Protein AF-A0A2W0BRI5-F1 (afdb_monomer_lite)

pLDDT: mean 77.69, std 13.06, range [38.28, 87.88]

Sequence (80 aa):
LLRDFFNLSPDIPPEEITEKKIGAWDSLAMVQLIADLQGTFSVEFDLDEIGSLRSYDEIHTALCRKGVALRGVNGFTIVK

Radius of gyration: 12.96 Å; chains: 1; bounding box: 34×31×26 Å

Secondary structure (DSSP, 8-state):
-HHHHTT--TTS-GGG-BTTT-TT--HHHHHHHHHHHHHHHT----HHHHHH--BHHHHHHHHHHTT-----S-------

Foldseek 3Di:
DLCVLLVHDPPDDQQCSFCVNRVVPDPVSLVVVQVCCCVVLVDDDDPVLSVQPGGSVSVCVVCVVVVNHPDPDDDDDDDD

Structure (mmCIF, N/CA/C/O backbone):
data_AF-A0A2W0BRI5-F1
#
_entry.id   AF-A0A2W0BRI5-F1
#
loop_
_atom_site.group_PDB
_atom_site.id
_atom_site.type_symbol
_atom_site.label_atom_id
_atom_site.label_alt_id
_atom_site.label_comp_id
_atom_site.label_asym_id
_atom_site.label_entity_id
_atom_site.label_seq_id
_atom_site.pdbx_PDB_ins_code
_atom_site.Cartn_x
_atom_site.Cartn_y
_atom_site.Cartn_z
_atom_site.occupancy
_atom_site.B_iso_or_equiv
_atom_site.auth_seq_id
_atom_site.auth_comp_id
_atom_site.auth_asym_id
_atom_site.auth_atom_id
_atom_site.pdbx_PDB_model_num
ATOM 1 N N . LEU A 1 1 ? -3.859 -5.504 -8.243 1.00 71.62 1 LEU A N 1
ATOM 2 C CA . LEU A 1 1 ? -3.971 -4.060 -7.968 1.00 71.62 1 LEU A CA 1
ATOM 3 C C . LEU A 1 1 ? -2.596 -3.412 -7.940 1.00 71.62 1 LEU A C 1
ATOM 5 O O . LEU A 1 1 ? -2.232 -2.872 -8.961 1.00 71.62 1 LEU A O 1
ATOM 9 N N . LEU A 1 2 ? -1.765 -3.590 -6.904 1.00 76.94 2 LEU A N 1
ATOM 10 C CA . LEU A 1 2 ? -0.416 -2.985 -6.847 1.00 76.94 2 LEU A CA 1
ATOM 11 C C . LEU A 1 2 ? 0.461 -3.237 -8.087 1.00 76.94 2 LEU A C 1
ATOM 13 O O . LEU A 1 2 ? 0.994 -2.300 -8.666 1.00 76.94 2 LEU A O 1
ATOM 17 N N . ARG A 1 3 ? 0.572 -4.491 -8.539 1.00 81.44 3 ARG A N 1
ATOM 18 C CA . ARG A 1 3 ? 1.340 -4.826 -9.754 1.00 81.44 3 ARG A CA 1
ATOM 19 C C . ARG A 1 3 ? 0.766 -4.203 -11.026 1.00 81.44 3 ARG A C 1
ATOM 21 O O . ARG A 1 3 ? 1.526 -3.839 -11.904 1.00 81.44 3 ARG A O 1
ATOM 28 N N . ASP A 1 4 ? -0.553 -4.094 -11.105 1.00 81.56 4 ASP A N 1
ATOM 29 C CA . ASP A 1 4 ? -1.249 -3.519 -12.259 1.00 81.56 4 ASP A CA 1
ATOM 30 C C . ASP A 1 4 ? -1.054 -1.995 -12.286 1.00 81.56 4 ASP A C 1
ATOM 32 O O . ASP A 1 4 ? -0.589 -1.436 -13.272 1.00 81.56 4 ASP A O 1
ATOM 36 N N . PHE A 1 5 ? -1.247 -1.357 -11.128 1.00 82.94 5 PHE A N 1
ATOM 37 C CA . PHE A 1 5 ? -1.044 0.068 -10.896 1.00 82.94 5 PHE A CA 1
ATOM 38 C C . PHE A 1 5 ? 0.384 0.525 -11.225 1.00 82.94 5 PHE A C 1
ATOM 40 O O . PHE A 1 5 ? 0.581 1.509 -11.932 1.00 82.94 5 PHE A O 1
ATOM 47 N N . PHE A 1 6 ? 1.389 -0.212 -10.747 1.00 82.06 6 PHE A N 1
ATOM 48 C CA . PHE A 1 6 ? 2.799 0.084 -11.011 1.00 82.06 6 PHE A CA 1
ATOM 49 C C . PHE A 1 6 ? 3.326 -0.543 -12.312 1.00 82.06 6 PHE A C 1
ATOM 51 O O . PHE A 1 6 ? 4.522 -0.453 -12.586 1.00 82.06 6 PHE A O 1
ATOM 58 N N . ASN A 1 7 ? 2.458 -1.187 -13.102 1.00 82.94 7 ASN A N 1
ATOM 59 C CA . ASN A 1 7 ? 2.805 -1.895 -14.336 1.00 82.94 7 ASN A CA 1
ATOM 60 C C . ASN A 1 7 ? 4.017 -2.846 -14.174 1.00 82.94 7 ASN A C 1
ATOM 62 O O . ASN A 1 7 ? 4.925 -2.903 -15.006 1.00 82.94 7 ASN A O 1
ATOM 66 N N . LEU A 1 8 ? 4.053 -3.559 -13.047 1.00 83.00 8 LEU A N 1
ATOM 67 C CA . LEU A 1 8 ? 5.123 -4.466 -12.648 1.00 83.00 8 LEU A CA 1
ATOM 68 C C . LEU A 1 8 ? 4.915 -5.858 -13.233 1.00 83.00 8 LEU A C 1
ATOM 70 O O . LEU A 1 8 ? 3.791 -6.351 -13.349 1.00 83.00 8 LEU A O 1
ATOM 74 N N . SER A 1 9 ? 6.026 -6.543 -13.503 1.00 82.00 9 SER A N 1
ATOM 75 C CA . SER A 1 9 ? 5.974 -7.946 -13.910 1.00 82.00 9 SER A CA 1
ATOM 76 C C . SER A 1 9 ? 5.348 -8.821 -12.811 1.00 82.00 9 SER A C 1
ATOM 78 O O . SER A 1 9 ? 5.645 -8.634 -11.627 1.00 82.00 9 SER A O 1
ATOM 80 N N . PRO A 1 10 ? 4.517 -9.818 -13.172 1.00 78.25 10 PRO A N 1
ATOM 81 C CA . PRO A 1 10 ? 3.880 -10.719 -12.209 1.00 78.25 10 PRO A CA 1
ATOM 82 C C . PRO A 1 10 ? 4.877 -11.626 -11.473 1.00 78.25 10 PRO A C 1
ATOM 84 O O . PRO A 1 10 ? 4.532 -12.179 -10.430 1.00 78.25 10 PRO A O 1
ATOM 87 N N . ASP A 1 11 ? 6.092 -11.745 -12.007 1.00 82.94 11 ASP A N 1
ATOM 88 C CA . ASP A 1 11 ? 7.214 -12.477 -11.419 1.00 82.94 11 ASP A CA 1
ATOM 89 C C . ASP A 1 11 ? 7.846 -11.734 -10.228 1.00 82.94 11 ASP A C 1
ATOM 91 O O . ASP A 1 11 ? 8.489 -12.347 -9.383 1.00 82.94 11 ASP A O 1
ATOM 95 N N . ILE A 1 12 ? 7.620 -10.416 -10.114 1.00 82.56 12 ILE A N 1
ATOM 96 C CA . ILE A 1 12 ? 8.207 -9.612 -9.039 1.00 82.56 12 ILE A CA 1
ATOM 97 C C . ILE A 1 12 ? 7.566 -10.012 -7.709 1.00 82.56 12 ILE A C 1
ATOM 99 O O . ILE A 1 12 ? 6.344 -9.853 -7.540 1.00 82.56 12 ILE A O 1
ATOM 103 N N . PRO A 1 13 ? 8.353 -10.521 -6.749 1.00 81.62 13 PRO A N 1
ATOM 104 C CA . PRO A 1 13 ? 7.818 -10.930 -5.467 1.00 81.62 13 PRO A CA 1
ATOM 105 C C . PRO A 1 13 ? 7.335 -9.696 -4.687 1.00 81.62 13 PRO A C 1
ATOM 107 O O . PRO A 1 13 ? 7.873 -8.601 -4.849 1.00 81.62 13 PRO A O 1
ATOM 110 N N . PRO A 1 14 ? 6.299 -9.842 -3.845 1.00 78.00 14 PRO A N 1
ATOM 111 C CA . PRO A 1 14 ? 5.726 -8.728 -3.092 1.00 78.00 14 PRO A CA 1
ATOM 112 C C . PRO A 1 14 ? 6.738 -8.019 -2.184 1.00 78.00 14 PRO A C 1
ATOM 114 O O . PRO A 1 14 ? 6.624 -6.819 -1.976 1.00 78.00 14 PRO A O 1
ATOM 117 N N . GLU A 1 15 ? 7.756 -8.726 -1.694 1.00 81.44 15 GLU A N 1
ATOM 118 C CA . GLU A 1 15 ? 8.847 -8.146 -0.897 1.00 81.44 15 GLU A CA 1
ATOM 119 C C . GLU A 1 15 ? 9.680 -7.103 -1.664 1.00 81.44 15 GLU A C 1
ATOM 121 O O . GLU A 1 15 ? 10.236 -6.187 -1.066 1.00 81.44 15 GLU A O 1
ATOM 126 N N . GLU A 1 16 ? 9.724 -7.202 -2.994 1.00 83.31 16 GLU A N 1
ATOM 127 C CA . GLU A 1 16 ? 10.434 -6.260 -3.863 1.00 83.31 16 GLU A CA 1
ATOM 128 C C . GLU A 1 16 ? 9.554 -5.056 -4.238 1.00 83.31 16 GLU A C 1
ATOM 130 O O . GLU A 1 16 ? 10.050 -4.062 -4.772 1.00 83.31 16 GLU A O 1
ATOM 135 N N . ILE A 1 17 ? 8.251 -5.114 -3.939 1.00 84.81 17 ILE A N 1
ATOM 136 C CA . ILE A 1 17 ? 7.282 -4.044 -4.193 1.00 84.81 17 ILE A CA 1
ATOM 137 C C . ILE A 1 17 ? 7.379 -3.022 -3.052 1.00 84.81 17 ILE A C 1
ATOM 139 O O . ILE A 1 17 ? 6.609 -3.043 -2.089 1.00 84.81 17 ILE A O 1
ATOM 143 N N . THR A 1 18 ? 8.373 -2.139 -3.153 1.00 84.19 18 THR A N 1
ATOM 144 C CA . THR A 1 18 ? 8.658 -1.083 -2.167 1.00 84.19 18 THR A CA 1
ATOM 145 C C . THR A 1 18 ? 8.980 0.242 -2.851 1.00 84.19 18 THR A C 1
ATOM 147 O O . THR A 1 18 ? 9.498 0.248 -3.970 1.00 84.19 18 THR A O 1
ATOM 150 N N . GLU A 1 19 ? 8.765 1.358 -2.148 1.00 84.50 19 GLU A N 1
ATOM 151 C CA . GLU A 1 19 ? 9.115 2.719 -2.594 1.00 84.50 19 GLU A CA 1
ATOM 152 C C . GLU A 1 19 ? 10.573 2.826 -3.076 1.00 84.50 19 GLU A C 1
ATOM 154 O O . GLU A 1 19 ? 10.879 3.508 -4.048 1.00 84.50 19 GLU A O 1
ATOM 159 N N . LYS A 1 20 ? 11.495 2.088 -2.444 1.00 82.44 20 LYS A N 1
ATOM 160 C CA . LYS A 1 20 ? 12.920 2.103 -2.813 1.00 82.44 20 LYS A CA 1
ATOM 161 C C . LYS A 1 20 ? 13.225 1.422 -4.145 1.00 82.44 20 LYS A C 1
ATOM 163 O O . LYS A 1 20 ? 14.227 1.751 -4.775 1.00 82.44 20 LYS A O 1
ATOM 168 N N . LYS A 1 21 ? 12.431 0.422 -4.525 1.00 82.69 21 LYS A N 1
ATOM 169 C CA . LYS A 1 21 ? 12.643 -0.384 -5.739 1.00 82.69 21 LYS A CA 1
ATOM 170 C C . LYS A 1 21 ? 11.783 0.103 -6.897 1.00 82.69 21 LYS A C 1
ATOM 172 O O . LYS A 1 21 ? 12.186 -0.008 -8.052 1.00 82.69 21 LYS A O 1
ATOM 177 N N . ILE A 1 22 ? 10.614 0.653 -6.590 1.00 83.38 22 ILE A N 1
ATOM 178 C CA . ILE A 1 22 ? 9.664 1.163 -7.568 1.00 83.38 22 ILE A CA 1
ATOM 179 C C . ILE A 1 22 ? 9.879 2.665 -7.681 1.00 83.38 22 ILE A C 1
ATOM 181 O O . ILE A 1 22 ? 9.333 3.440 -6.909 1.00 83.38 22 ILE A O 1
ATOM 185 N N . GLY A 1 23 ? 10.644 3.084 -8.689 1.00 81.12 23 GLY A N 1
ATOM 186 C CA . GLY A 1 23 ? 10.878 4.509 -8.940 1.00 81.12 23 GLY A CA 1
ATOM 187 C C . GLY A 1 23 ? 9.611 5.304 -9.273 1.00 81.12 23 GLY A C 1
ATOM 188 O O . GLY A 1 23 ? 9.626 6.515 -9.153 1.00 81.12 23 GLY A O 1
ATOM 189 N N . ALA A 1 24 ? 8.521 4.633 -9.663 1.00 82.56 24 ALA A N 1
ATOM 190 C CA . ALA A 1 24 ? 7.211 5.250 -9.880 1.00 82.56 24 ALA A CA 1
ATOM 191 C C . ALA A 1 24 ? 6.416 5.477 -8.578 1.00 82.56 24 ALA A C 1
ATOM 193 O O . ALA A 1 24 ? 5.285 5.956 -8.622 1.00 82.56 24 ALA A O 1
ATOM 194 N N . TRP A 1 25 ? 6.957 5.080 -7.423 1.00 83.38 25 TRP A N 1
ATOM 195 C CA . TRP A 1 25 ? 6.338 5.254 -6.111 1.00 83.38 25 TRP A CA 1
ATOM 196 C C . TRP A 1 25 ? 6.652 6.649 -5.557 1.00 83.38 25 TRP A C 1
ATOM 198 O O . TRP A 1 25 ? 7.346 6.814 -4.559 1.00 83.38 25 TRP A O 1
ATOM 208 N N . ASP A 1 26 ? 6.153 7.674 -6.239 1.00 81.38 26 ASP A N 1
ATOM 209 C CA . ASP A 1 26 ? 6.250 9.066 -5.804 1.00 81.38 26 ASP A CA 1
ATOM 210 C C . ASP A 1 26 ? 5.074 9.457 -4.898 1.00 81.38 26 ASP A C 1
ATOM 212 O O . ASP A 1 26 ? 4.054 8.767 -4.833 1.00 81.38 26 ASP A O 1
ATOM 216 N N . SER A 1 27 ? 5.149 10.635 -4.270 1.00 80.06 27 SER A N 1
ATOM 217 C CA . SER A 1 27 ? 4.065 11.186 -3.440 1.00 80.06 27 SER A CA 1
ATOM 218 C C . SER A 1 27 ? 2.701 11.196 -4.147 1.00 80.06 27 SER A C 1
ATOM 220 O O . SER A 1 27 ? 1.672 11.009 -3.504 1.00 80.06 27 SER A O 1
ATOM 222 N N . LEU A 1 28 ? 2.679 11.386 -5.473 1.00 84.38 28 LEU A N 1
ATOM 223 C CA . LEU A 1 28 ? 1.449 11.330 -6.267 1.00 84.38 28 LEU A CA 1
ATOM 224 C C . LEU A 1 28 ? 0.922 9.898 -6.415 1.00 84.38 28 LEU A C 1
ATOM 226 O O . LEU A 1 28 ? -0.265 9.656 -6.208 1.00 84.38 28 LEU A O 1
ATOM 230 N N . ALA A 1 29 ? 1.802 8.952 -6.750 1.00 85.25 29 ALA A N 1
ATOM 231 C CA . ALA A 1 29 ? 1.446 7.544 -6.880 1.00 85.25 29 ALA A CA 1
ATOM 232 C C . ALA A 1 29 ? 0.944 6.975 -5.551 1.00 85.25 29 ALA A C 1
ATOM 234 O O . ALA A 1 29 ? -0.001 6.197 -5.546 1.00 85.25 29 ALA A O 1
ATOM 235 N N . MET A 1 30 ? 1.512 7.431 -4.432 1.00 83.69 30 MET A N 1
ATOM 236 C CA . MET A 1 30 ? 1.062 7.087 -3.088 1.00 83.69 30 MET A CA 1
ATOM 237 C C . MET A 1 30 ? -0.398 7.507 -2.870 1.00 83.69 30 MET A C 1
ATOM 239 O O . MET A 1 30 ? -1.238 6.663 -2.571 1.00 83.69 30 MET A O 1
ATOM 243 N N . VAL A 1 31 ? -0.734 8.782 -3.104 1.00 85.38 31 VAL A N 1
ATOM 244 C CA . VAL A 1 31 ? -2.109 9.302 -2.955 1.00 85.38 31 VAL A CA 1
ATOM 245 C C . VAL A 1 31 ? -3.088 8.581 -3.883 1.00 85.38 31 VAL A C 1
ATOM 247 O O . VAL A 1 31 ? -4.189 8.225 -3.466 1.00 85.38 31 VAL A O 1
ATOM 250 N N . GLN A 1 32 ? -2.686 8.338 -5.130 1.00 87.38 32 GLN A N 1
ATOM 251 C CA . GLN A 1 32 ? -3.506 7.645 -6.120 1.00 87.38 32 GLN A CA 1
ATOM 252 C C . GLN A 1 32 ? -3.754 6.182 -5.720 1.00 87.38 32 GLN A C 1
ATOM 254 O O . GLN A 1 32 ? -4.890 5.718 -5.769 1.00 87.38 32 GLN A O 1
ATOM 259 N N . LEU A 1 33 ? -2.710 5.480 -5.270 1.00 86.12 33 LEU A N 1
ATOM 260 C CA . LEU A 1 33 ? -2.788 4.115 -4.762 1.00 86.12 33 LEU A CA 1
ATOM 261 C C . LEU A 1 33 ? -3.725 4.040 -3.556 1.00 86.12 33 LEU A C 1
ATOM 263 O O . LEU A 1 33 ? -4.565 3.152 -3.488 1.00 86.12 33 LEU A O 1
ATOM 267 N N . ILE A 1 34 ? -3.611 4.982 -2.621 1.00 85.94 34 ILE A N 1
ATOM 268 C CA . ILE A 1 34 ? -4.480 5.050 -1.445 1.00 85.94 34 ILE A CA 1
ATOM 269 C C . ILE A 1 34 ? -5.926 5.261 -1.869 1.00 85.94 34 ILE A C 1
ATOM 271 O O . ILE A 1 34 ? -6.790 4.514 -1.429 1.00 85.94 34 ILE A O 1
ATOM 275 N N . ALA A 1 35 ? -6.201 6.224 -2.750 1.00 87.12 35 ALA A N 1
ATOM 276 C CA . ALA A 1 35 ? -7.552 6.460 -3.248 1.00 87.12 35 ALA A CA 1
ATOM 277 C C . ALA A 1 35 ? -8.148 5.201 -3.905 1.00 87.12 35 ALA A C 1
ATOM 279 O O . ALA A 1 35 ? -9.307 4.869 -3.651 1.00 87.12 35 ALA A O 1
ATOM 280 N N . ASP A 1 36 ? -7.344 4.470 -4.679 1.00 87.88 36 ASP A N 1
ATOM 281 C CA . ASP A 1 36 ? -7.749 3.224 -5.332 1.00 87.88 36 ASP A CA 1
ATOM 282 C C . ASP A 1 36 ? -7.998 2.089 -4.323 1.00 87.88 36 ASP A C 1
ATOM 284 O O . ASP A 1 36 ? -9.002 1.384 -4.417 1.00 87.88 36 ASP A O 1
ATOM 288 N N . LEU A 1 37 ? -7.147 1.956 -3.299 1.00 85.62 37 LEU A N 1
ATOM 289 C CA . LEU A 1 37 ? -7.333 1.005 -2.201 1.00 85.62 37 LEU A CA 1
ATOM 290 C C . LEU A 1 37 ? -8.595 1.322 -1.389 1.00 85.62 37 LEU A C 1
ATOM 292 O O . LEU A 1 37 ? -9.388 0.422 -1.120 1.00 85.62 37 LEU A O 1
ATOM 296 N N . GLN A 1 38 ? -8.803 2.588 -1.025 1.00 87.44 38 GLN A N 1
ATOM 297 C CA . GLN A 1 38 ? -9.989 3.027 -0.292 1.00 87.44 38 GLN A CA 1
ATOM 298 C C . GLN A 1 38 ? -11.261 2.787 -1.104 1.00 87.44 38 GLN A C 1
ATOM 300 O O . GLN A 1 38 ? -12.227 2.252 -0.572 1.00 87.44 38 GLN A O 1
ATOM 305 N N . GLY A 1 39 ? -11.254 3.112 -2.400 1.00 86.25 39 GLY A N 1
ATOM 306 C CA . GLY A 1 39 ? -12.396 2.883 -3.286 1.00 86.25 39 GLY A CA 1
ATOM 307 C C . GLY A 1 39 ? -12.673 1.400 -3.544 1.00 86.25 39 GLY A C 1
ATOM 308 O O . GLY A 1 39 ? -13.824 0.973 -3.509 1.00 86.25 39 GLY A O 1
ATOM 309 N N . THR A 1 40 ? -11.627 0.599 -3.759 1.00 85.69 40 THR A N 1
ATOM 310 C CA . THR A 1 40 ? -11.752 -0.831 -4.084 1.00 85.69 40 THR A CA 1
ATOM 311 C C . THR A 1 40 ? -12.143 -1.667 -2.873 1.00 85.69 40 THR A C 1
ATOM 313 O O . THR A 1 40 ? -12.995 -2.549 -2.973 1.00 85.69 40 THR A O 1
ATOM 316 N N . PHE A 1 41 ? -11.513 -1.414 -1.726 1.00 83.31 41 PHE A N 1
ATOM 317 C CA . PHE A 1 41 ? -11.734 -2.191 -0.508 1.00 83.31 41 PHE A CA 1
ATOM 318 C C . PHE A 1 41 ? -12.737 -1.539 0.446 1.00 83.31 41 PHE A C 1
ATOM 320 O O . PHE A 1 41 ? -13.065 -2.134 1.470 1.00 83.31 41 PHE A O 1
ATOM 327 N N . SER A 1 42 ? -13.251 -0.353 0.102 1.00 84.31 42 SER A N 1
ATOM 328 C CA . SER A 1 42 ? -14.167 0.432 0.932 1.00 84.31 42 SER A CA 1
ATOM 329 C C . SER A 1 42 ? -13.614 0.664 2.347 1.00 84.31 42 SER A C 1
ATOM 331 O O . SER A 1 42 ? -14.348 0.563 3.330 1.00 84.31 42 SER A O 1
ATOM 333 N N . VAL A 1 43 ? -12.308 0.937 2.436 1.00 84.88 43 VAL A N 1
ATOM 334 C CA . VAL A 1 43 ? -11.578 1.236 3.680 1.00 84.88 43 VAL A CA 1
ATOM 335 C C . VAL A 1 43 ? -11.193 2.707 3.743 1.00 84.88 43 VAL A C 1
ATOM 337 O O . VAL A 1 43 ? -11.102 3.370 2.716 1.00 84.88 43 VAL A O 1
ATOM 340 N N . GLU A 1 44 ? -10.908 3.197 4.944 1.00 85.00 44 GLU A N 1
ATOM 341 C CA . GLU A 1 44 ? -10.360 4.535 5.176 1.00 85.00 44 GLU A CA 1
ATOM 342 C C . GLU A 1 44 ? -8.987 4.409 5.849 1.00 85.00 44 GLU A C 1
ATOM 344 O O . GLU A 1 44 ? -8.835 3.673 6.836 1.00 85.00 44 GLU A O 1
ATOM 349 N N . PHE A 1 45 ? -7.993 5.109 5.297 1.00 83.81 45 PHE A N 1
ATOM 350 C CA . PHE A 1 45 ? -6.648 5.214 5.855 1.00 83.81 45 PHE A CA 1
ATOM 351 C C . PHE A 1 45 ? -6.420 6.613 6.421 1.00 83.81 45 PHE A C 1
ATOM 353 O O . PHE A 1 45 ? -6.682 7.622 5.765 1.00 83.81 45 PHE A O 1
ATOM 360 N N . ASP A 1 46 ? -5.870 6.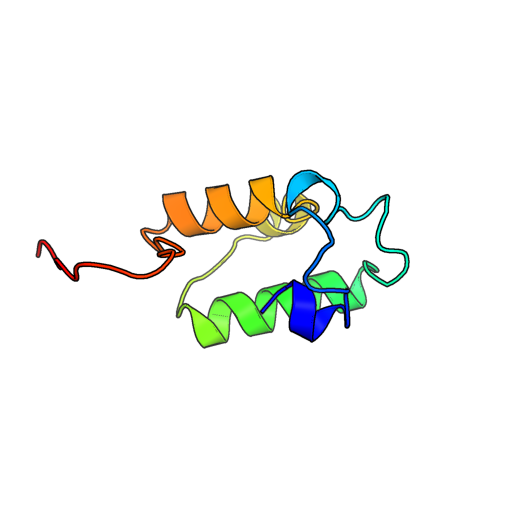667 7.627 1.00 84.94 46 ASP A N 1
ATOM 361 C CA . ASP A 1 46 ? -5.427 7.914 8.239 1.00 84.94 46 ASP A CA 1
ATOM 362 C C . ASP A 1 46 ? -4.108 8.395 7.622 1.00 84.94 46 ASP A C 1
ATOM 364 O O . ASP A 1 46 ? -3.318 7.601 7.111 1.00 84.94 46 ASP A O 1
ATOM 368 N N . LEU A 1 47 ? -3.815 9.696 7.724 1.00 79.62 47 LEU A N 1
ATOM 369 C CA . LEU A 1 47 ? -2.564 10.281 7.211 1.00 79.62 47 LEU A CA 1
ATOM 370 C C . LEU A 1 47 ? -1.301 9.600 7.773 1.00 79.62 47 LEU A C 1
ATOM 372 O O . LEU A 1 47 ? -0.284 9.524 7.084 1.00 79.62 47 LEU A O 1
ATOM 376 N N . ASP A 1 48 ? -1.375 9.092 9.004 1.00 81.38 48 ASP A N 1
ATOM 377 C CA . ASP A 1 48 ? -0.294 8.344 9.654 1.00 81.38 48 ASP A CA 1
ATOM 378 C C . ASP A 1 48 ? -0.096 6.951 9.028 1.00 81.38 48 ASP A C 1
ATOM 380 O O . ASP A 1 48 ? 1.028 6.562 8.697 1.00 81.38 48 ASP A O 1
ATOM 384 N N . GLU A 1 49 ? -1.198 6.237 8.755 1.00 81.62 49 GLU A N 1
ATOM 385 C CA . GLU A 1 49 ? -1.155 4.957 8.040 1.00 81.62 49 GLU A CA 1
ATOM 386 C C . GLU A 1 49 ? -0.634 5.164 6.621 1.00 81.62 49 GLU A C 1
ATOM 388 O O . GLU A 1 49 ? 0.284 4.467 6.203 1.00 81.62 49 GLU A O 1
ATOM 393 N N . ILE A 1 50 ? -1.146 6.181 5.922 1.00 82.50 50 ILE A N 1
ATOM 394 C CA . ILE A 1 50 ? -0.718 6.598 4.583 1.00 82.50 50 ILE A CA 1
ATOM 395 C C . ILE A 1 50 ? 0.792 6.810 4.523 1.00 82.50 50 ILE A C 1
ATOM 397 O O . ILE A 1 50 ? 1.439 6.299 3.613 1.00 82.50 50 ILE A O 1
ATOM 401 N N . GLY A 1 51 ? 1.372 7.499 5.508 1.00 79.50 51 GLY A N 1
ATOM 402 C CA . GLY A 1 51 ? 2.819 7.707 5.584 1.00 79.50 51 GLY A CA 1
ATOM 403 C C . GLY A 1 51 ? 3.631 6.411 5.700 1.00 79.50 51 GLY A C 1
ATOM 404 O O . GLY A 1 51 ? 4.794 6.390 5.282 1.00 79.50 51 GLY A O 1
ATOM 405 N N . SER A 1 52 ? 3.007 5.347 6.214 1.00 80.25 52 SER A N 1
ATOM 406 C CA . SER A 1 52 ? 3.569 4.001 6.364 1.00 80.25 52 SER A CA 1
ATOM 407 C C . SER A 1 52 ? 3.224 3.064 5.196 1.00 80.25 52 SER A C 1
ATOM 409 O O . SER A 1 52 ? 3.767 1.976 5.103 1.00 80.25 52 SER A O 1
ATOM 411 N N . LEU A 1 53 ? 2.367 3.446 4.241 1.00 83.00 53 LEU A N 1
ATOM 412 C CA . LEU A 1 53 ? 2.058 2.623 3.059 1.00 83.00 53 LEU A CA 1
ATOM 413 C C . LEU A 1 53 ? 3.169 2.736 1.996 1.00 83.00 53 LEU A C 1
ATOM 415 O O . LEU A 1 53 ? 2.924 3.185 0.877 1.00 83.00 53 LEU A O 1
ATOM 419 N N . ARG A 1 54 ? 4.407 2.356 2.338 1.00 82.19 54 ARG A N 1
ATOM 420 C CA . ARG A 1 54 ? 5.591 2.429 1.445 1.00 82.19 54 ARG A CA 1
ATOM 421 C C . ARG A 1 54 ? 6.065 1.079 0.929 1.00 82.19 54 ARG A C 1
ATOM 423 O O . ARG A 1 54 ? 6.962 1.005 0.087 1.00 82.19 54 ARG A O 1
ATOM 430 N N . SER A 1 55 ? 5.471 0.015 1.444 1.00 84.12 55 SER A N 1
ATOM 431 C CA . SER A 1 55 ? 5.823 -1.358 1.118 1.00 84.12 55 SER A CA 1
ATOM 432 C C . SER A 1 55 ? 4.552 -2.168 0.932 1.00 84.12 55 SER A C 1
ATOM 434 O O . SER A 1 55 ? 3.552 -1.931 1.614 1.00 84.12 55 SER A O 1
ATOM 436 N N . TYR A 1 56 ? 4.591 -3.167 0.051 1.00 84.19 56 TYR A N 1
ATOM 437 C CA . TYR A 1 56 ? 3.483 -4.112 -0.089 1.00 84.19 56 TYR A CA 1
ATOM 438 C C . TYR A 1 56 ? 3.102 -4.748 1.251 1.00 84.19 56 TYR A C 1
ATOM 440 O O . TYR A 1 56 ? 1.917 -4.880 1.540 1.00 84.19 56 TYR A O 1
ATOM 448 N N . ASP A 1 57 ? 4.089 -5.113 2.071 1.00 83.56 57 ASP A N 1
ATOM 449 C CA . ASP A 1 57 ? 3.850 -5.740 3.374 1.00 83.56 57 ASP A CA 1
ATOM 450 C C . ASP A 1 57 ? 3.094 -4.815 4.339 1.00 83.56 57 ASP A C 1
ATOM 452 O O . ASP A 1 57 ? 2.144 -5.238 5.000 1.00 83.56 57 ASP A O 1
ATOM 456 N N . GLU A 1 58 ? 3.435 -3.524 4.347 1.00 86.62 58 GLU A N 1
ATOM 457 C CA . GLU A 1 58 ? 2.752 -2.517 5.163 1.00 8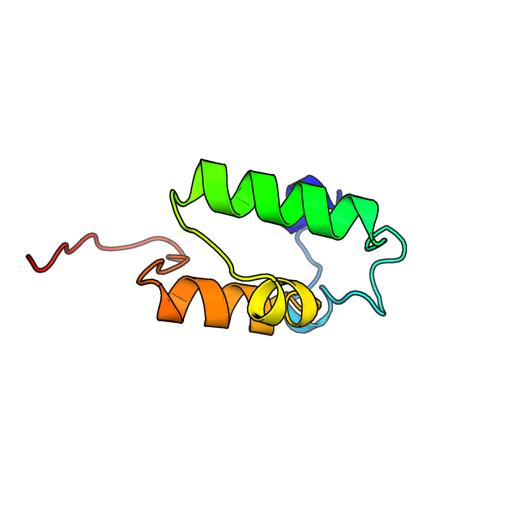6.62 58 GLU A CA 1
ATOM 458 C C . GLU A 1 58 ? 1.320 -2.292 4.681 1.00 86.62 58 GLU A C 1
ATOM 460 O O . GLU A 1 58 ? 0.395 -2.281 5.492 1.00 86.62 58 GLU A O 1
ATOM 465 N N . ILE A 1 59 ? 1.110 -2.209 3.363 1.00 84.31 59 ILE A N 1
ATOM 466 C CA . ILE A 1 59 ? -0.231 -2.101 2.771 1.00 84.31 59 ILE A CA 1
ATOM 467 C C . ILE A 1 59 ? -1.068 -3.331 3.093 1.00 84.31 59 ILE A C 1
ATOM 469 O O . ILE A 1 59 ? -2.217 -3.216 3.515 1.00 84.31 59 ILE A O 1
ATOM 473 N N . HIS A 1 60 ? -0.492 -4.515 2.918 1.00 84.06 60 HIS A N 1
ATOM 474 C CA . HIS A 1 60 ? -1.146 -5.775 3.223 1.00 84.06 60 HIS A CA 1
ATOM 475 C C . HIS A 1 60 ? -1.513 -5.857 4.710 1.00 84.06 60 HIS A C 1
ATOM 477 O O . HIS A 1 60 ? -2.633 -6.234 5.051 1.00 84.06 60 HIS A O 1
ATOM 483 N N . THR A 1 61 ? -0.607 -5.447 5.596 1.00 84.19 61 THR A N 1
ATOM 484 C CA . THR A 1 61 ? -0.839 -5.405 7.042 1.00 84.19 61 THR A CA 1
ATOM 485 C C . THR A 1 61 ? -1.918 -4.392 7.414 1.00 84.19 61 THR A C 1
ATOM 487 O O . THR A 1 61 ? -2.799 -4.721 8.208 1.00 84.19 61 THR A O 1
ATOM 490 N N . ALA A 1 62 ? -1.900 -3.192 6.832 1.00 84.88 62 ALA A N 1
ATOM 491 C CA . ALA A 1 62 ? -2.904 -2.161 7.077 1.00 84.88 62 ALA A CA 1
ATOM 492 C C . ALA A 1 62 ? -4.295 -2.626 6.621 1.00 84.88 62 ALA A C 1
ATOM 494 O O . ALA A 1 62 ? -5.251 -2.583 7.392 1.00 84.88 62 ALA A O 1
ATOM 495 N N . LEU A 1 63 ? -4.399 -3.190 5.415 1.00 83.12 63 LEU A N 1
ATOM 496 C CA . LEU A 1 63 ? -5.634 -3.793 4.910 1.00 83.12 63 LEU A CA 1
ATOM 497 C C . LEU A 1 63 ? -6.121 -4.934 5.814 1.00 83.12 63 LEU A C 1
ATOM 499 O O . LEU A 1 63 ? -7.290 -4.964 6.198 1.00 83.12 63 LEU A O 1
ATOM 503 N N . CYS A 1 64 ? -5.221 -5.827 6.230 1.00 83.50 64 CYS A N 1
A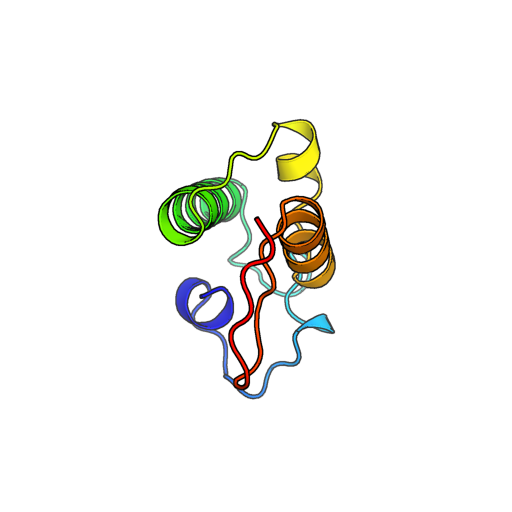TOM 504 C CA . CYS A 1 64 ? -5.547 -6.935 7.125 1.00 83.50 64 CYS A CA 1
ATOM 505 C C . CYS A 1 64 ? -6.073 -6.441 8.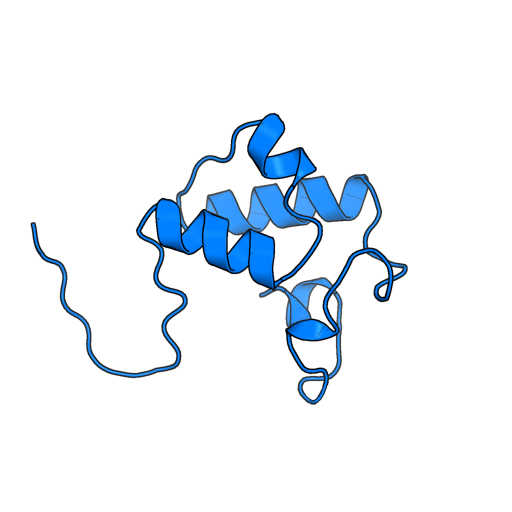484 1.00 83.50 64 CYS A C 1
ATOM 507 O O . CYS A 1 64 ? -7.075 -6.957 8.981 1.00 83.50 64 CYS A O 1
ATOM 509 N N . ARG A 1 65 ? -5.472 -5.385 9.054 1.00 83.06 65 ARG A N 1
ATOM 510 C CA . ARG A 1 65 ? -5.951 -4.736 10.290 1.00 83.06 65 ARG A CA 1
ATOM 511 C C . ARG A 1 65 ? -7.359 -4.164 10.145 1.00 83.06 65 ARG A C 1
ATOM 513 O O . ARG A 1 65 ? -8.119 -4.192 11.108 1.00 83.06 65 ARG A O 1
ATOM 520 N N . LYS A 1 66 ? -7.722 -3.691 8.951 1.00 80.88 66 LYS A N 1
ATOM 521 C CA . LYS A 1 66 ? -9.074 -3.204 8.631 1.00 80.88 66 LYS A CA 1
ATOM 522 C C . LYS A 1 66 ? -10.063 -4.340 8.319 1.00 80.88 66 LYS A C 1
ATOM 524 O O . LYS A 1 66 ? -11.217 -4.072 8.011 1.00 80.88 66 LYS A O 1
ATOM 529 N N . GLY A 1 67 ? -9.640 -5.606 8.395 1.00 76.38 67 GLY A N 1
ATOM 530 C CA . GLY A 1 67 ? -10.473 -6.771 8.082 1.00 76.38 67 GLY A CA 1
ATOM 531 C C . GLY A 1 67 ? -10.530 -7.114 6.591 1.00 76.38 67 GLY A C 1
ATOM 532 O O . GLY A 1 67 ? -11.280 -8.003 6.185 1.00 76.38 67 GLY A O 1
ATOM 533 N N . VAL A 1 68 ? -9.717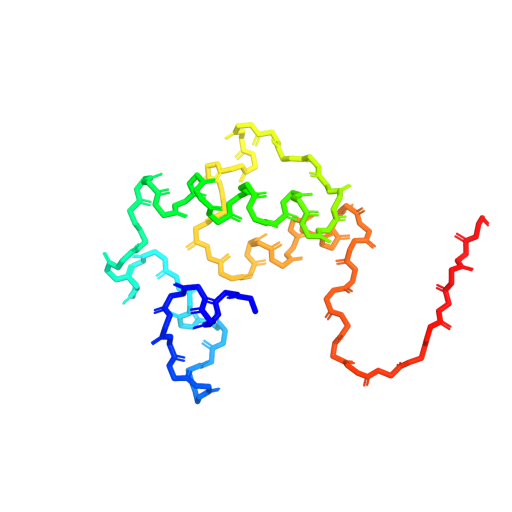 -6.452 5.765 1.00 77.69 68 VAL A N 1
ATOM 534 C CA . VAL A 1 68 ? -9.566 -6.773 4.349 1.00 77.69 68 VAL A CA 1
ATOM 535 C C . VAL A 1 68 ? -8.533 -7.881 4.218 1.00 77.69 68 VAL A C 1
ATOM 537 O O . VAL A 1 68 ? -7.326 -7.654 4.154 1.00 77.69 68 VAL A O 1
ATOM 540 N N . ALA A 1 69 ? -9.018 -9.117 4.162 1.00 63.81 69 ALA A N 1
ATOM 541 C CA . ALA A 1 69 ? -8.184 -10.234 3.759 1.00 63.81 69 ALA A CA 1
ATOM 542 C C . ALA A 1 69 ? -7.969 -10.153 2.243 1.00 63.81 69 ALA A C 1
ATOM 544 O O . ALA A 1 69 ? -8.890 -10.423 1.465 1.00 63.81 69 ALA A O 1
ATOM 545 N N . LEU A 1 70 ? -6.746 -9.816 1.817 1.00 62.81 70 LEU A N 1
ATOM 546 C CA . LEU A 1 70 ? -6.286 -10.014 0.442 1.00 62.81 70 LEU A CA 1
ATOM 547 C C . LEU A 1 70 ? -6.196 -11.518 0.188 1.00 62.81 70 LEU A C 1
ATOM 549 O O . LEU A 1 70 ? -5.152 -12.159 0.284 1.00 62.81 70 LEU A O 1
ATOM 553 N N . ARG A 1 71 ? -7.360 -12.112 -0.044 1.00 50.22 71 ARG A N 1
ATOM 554 C CA . ARG A 1 71 ? -7.503 -13.541 -0.190 1.00 50.22 71 ARG A CA 1
ATOM 555 C C . ARG A 1 71 ? -6.882 -13.964 -1.513 1.00 50.22 71 ARG A C 1
ATOM 557 O O . ARG A 1 71 ? -7.504 -13.831 -2.565 1.00 50.22 71 ARG A O 1
ATOM 564 N N . GLY A 1 72 ? -5.702 -14.571 -1.442 1.00 48.06 72 GLY A N 1
ATOM 565 C CA . GLY A 1 72 ? -5.317 -15.574 -2.425 1.00 48.06 72 GLY A CA 1
ATOM 566 C C . GLY A 1 72 ? -6.408 -16.646 -2.441 1.00 48.06 72 GLY A C 1
ATOM 567 O O . GLY A 1 72 ? -6.563 -17.374 -1.469 1.00 48.06 72 GLY A O 1
ATOM 568 N N . VAL A 1 73 ? -7.256 -16.613 -3.469 1.00 47.56 73 VAL A N 1
ATOM 569 C CA . VAL A 1 73 ? -8.254 -17.619 -3.872 1.00 47.56 73 VAL A CA 1
ATOM 570 C C . VAL A 1 73 ? -8.441 -18.820 -2.917 1.00 47.56 73 VAL A C 1
ATOM 572 O O . VAL A 1 73 ? -7.640 -19.745 -2.938 1.00 47.56 73 VAL A O 1
ATOM 575 N N . ASN A 1 74 ? -9.517 -18.804 -2.104 1.00 39.34 74 ASN A N 1
ATOM 576 C CA . ASN A 1 74 ? -10.401 -19.953 -1.756 1.00 39.34 74 ASN A CA 1
ATOM 577 C C . ASN A 1 74 ? -11.078 -19.830 -0.379 1.00 39.34 74 ASN A C 1
ATOM 579 O O . ASN A 1 74 ? -10.387 -19.976 0.628 1.00 39.34 74 ASN A O 1
ATOM 583 N N . GLY A 1 75 ? -12.414 -19.630 -0.326 1.00 38.28 75 GLY A N 1
ATOM 584 C CA . GLY A 1 75 ? -13.280 -20.056 0.810 1.00 38.28 75 GLY A CA 1
ATOM 585 C C . GLY A 1 75 ? -14.017 -18.997 1.667 1.00 38.28 75 GLY A C 1
ATOM 586 O O . GLY A 1 75 ? -13.742 -18.857 2.858 1.00 38.28 75 GLY A O 1
ATOM 587 N N . PHE A 1 76 ? -14.894 -18.184 1.080 1.00 48.75 76 PHE A N 1
ATOM 588 C CA . PHE A 1 76 ? -15.698 -17.137 1.745 1.00 48.75 76 PHE A CA 1
ATOM 589 C C . PHE A 1 76 ? -16.201 -17.524 3.162 1.00 48.75 76 PHE A C 1
ATOM 591 O O . PHE A 1 76 ? -16.802 -18.581 3.317 1.00 48.75 76 PHE A O 1
ATOM 598 N N . THR A 1 77 ? -16.003 -16.688 4.192 1.00 39.53 77 THR A N 1
ATOM 599 C CA . THR A 1 77 ? -16.815 -16.727 5.429 1.00 39.53 77 THR A CA 1
ATOM 600 C C . THR A 1 77 ? -16.844 -15.335 6.053 1.00 39.53 77 THR A C 1
ATOM 602 O O . THR A 1 77 ? -15.835 -14.840 6.544 1.00 39.53 77 THR A O 1
ATOM 605 N N . ILE A 1 78 ? -18.017 -14.709 5.997 1.00 47.41 78 IL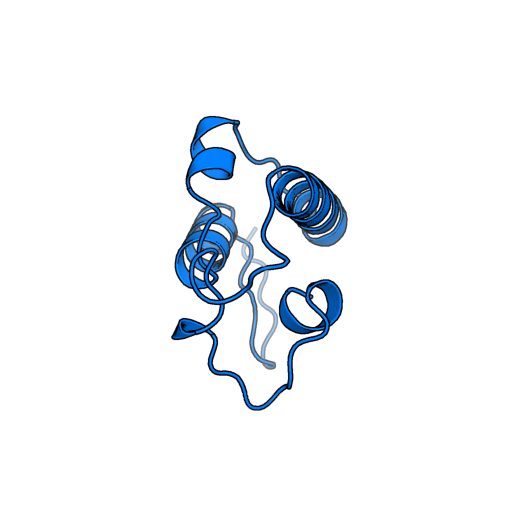E A N 1
ATOM 606 C CA . ILE A 1 78 ? -18.365 -13.518 6.771 1.00 47.41 78 ILE A CA 1
ATOM 607 C C . ILE A 1 78 ? -18.795 -14.027 8.146 1.00 47.41 78 ILE A C 1
ATOM 609 O O . ILE A 1 78 ? -19.778 -14.765 8.226 1.00 47.41 78 ILE A O 1
ATOM 613 N N . VAL A 1 79 ? -18.086 -13.665 9.213 1.00 45.25 79 VAL A N 1
ATOM 614 C CA . VAL A 1 79 ? -18.665 -13.729 10.559 1.00 45.25 79 VAL A CA 1
ATOM 615 C C . VAL A 1 79 ? -19.231 -12.348 10.862 1.00 45.25 79 VAL A C 1
ATOM 617 O O . VAL A 1 79 ? -18.501 -11.359 10.863 1.00 45.25 79 VAL A O 1
ATOM 620 N N . LYS A 1 80 ? -20.559 -12.293 10.974 1.00 45.91 80 LYS A N 1
ATOM 621 C CA . LYS A 1 80 ? -21.281 -11.155 11.544 1.00 45.91 80 LYS A CA 1
ATOM 622 C C . LYS A 1 80 ? -21.170 -11.174 13.059 1.00 45.91 80 LYS A C 1
ATOM 624 O O . LYS A 1 80 ? -21.130 -12.298 13.608 1.00 45.91 80 LYS A O 1
#